Protein AF-A0A6N9V9T7-F1 (afdb_monomer_lite)

Radius of gyration: 12.34 Å; chains: 1; bounding box: 42×23×31 Å

InterPro domains:
  IPR002904 Lysine-tRNA ligase [PF01921] (12-74)
  IPR002904 Lysine-tRNA ligase [PTHR37940] (10-74)

pLDDT: mean 81.81, std 18.44, range [38.06, 98.12]

Organism: Streptomyces microflavus (NCBI:txid1919)

Foldseek 3Di:
DDDPPQCQAADDDAGGDQKQAQDPVPRHSQKHWHDADPVQCWTWIAHPVGDIDIDNPVPDPRIDGRPVDPDPPD

Structure (mmCIF, N/CA/C/O backbone):
data_AF-A0A6N9V9T7-F1
#
_entry.id   AF-A0A6N9V9T7-F1
#
loop_
_atom_site.group_PDB
_atom_site.id
_atom_site.type_symbol
_atom_site.label_atom_id
_atom_site.label_alt_id
_atom_site.label_comp_id
_atom_site.label_asym_id
_atom_site.label_entity_id
_atom_site.label_seq_id
_atom_site.pdbx_PDB_ins_code
_atom_site.Cartn_x
_atom_site.Cartn_y
_atom_site.Cartn_z
_atom_site.occupancy
_atom_site.B_iso_or_equiv
_atom_site.auth_seq_id
_atom_site.auth_comp_id
_atom_site.auth_asym_id
_atom_site.auth_atom_id
_atom_site.pdbx_PDB_model_num
ATOM 1 N N . SER A 1 1 ? 28.682 -2.451 -4.262 1.00 42.81 1 SER A N 1
ATOM 2 C CA . SER A 1 1 ? 28.029 -1.220 -3.782 1.00 42.81 1 SER A CA 1
ATOM 3 C C . SER A 1 1 ? 26.650 -1.135 -4.403 1.00 42.81 1 SER A C 1
ATOM 5 O O . SER A 1 1 ? 26.540 -0.714 -5.543 1.00 42.81 1 SER A O 1
ATOM 7 N N . GLY A 1 2 ? 25.626 -1.659 -3.730 1.00 38.06 2 GLY A N 1
ATOM 8 C CA . GLY A 1 2 ? 24.239 -1.576 -4.189 1.00 38.06 2 GLY A CA 1
ATOM 9 C C . GLY A 1 2 ? 23.490 -0.674 -3.228 1.00 38.06 2 GLY A C 1
ATOM 10 O O . GLY A 1 2 ? 23.204 -1.098 -2.114 1.00 38.06 2 GLY A O 1
ATOM 11 N N . ALA A 1 3 ? 23.258 0.576 -3.617 1.00 38.16 3 ALA A N 1
ATOM 12 C CA . ALA A 1 3 ? 22.365 1.446 -2.874 1.00 38.16 3 ALA A CA 1
ATOM 13 C C . ALA A 1 3 ? 20.944 0.926 -3.113 1.00 38.16 3 ALA A C 1
ATOM 15 O O . ALA A 1 3 ? 20.423 1.042 -4.222 1.00 38.16 3 ALA A O 1
ATOM 16 N N . ALA A 1 4 ? 20.346 0.295 -2.102 1.00 45.28 4 ALA A N 1
ATOM 17 C CA . ALA A 1 4 ? 18.898 0.212 -2.050 1.00 45.28 4 ALA A CA 1
ATOM 18 C C . ALA A 1 4 ? 18.413 1.664 -2.0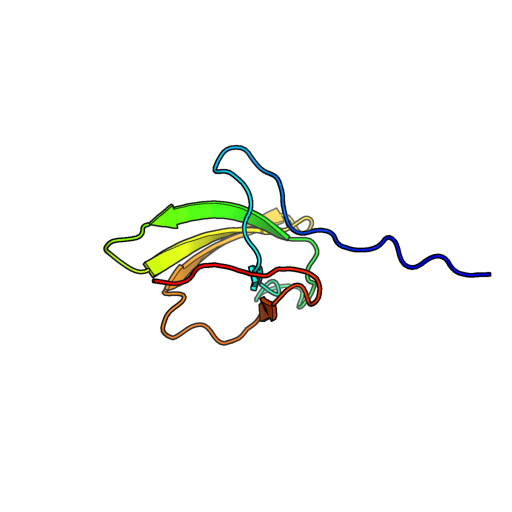03 1.00 45.28 4 ALA A C 1
ATOM 20 O O . ALA A 1 4 ? 18.815 2.408 -1.112 1.00 45.28 4 ALA A O 1
ATOM 21 N N . ALA A 1 5 ? 17.661 2.095 -3.015 1.00 49.16 5 ALA A N 1
ATOM 22 C CA . ALA A 1 5 ? 16.970 3.371 -2.954 1.00 49.16 5 ALA A CA 1
ATOM 23 C C . ALA A 1 5 ? 16.082 3.314 -1.708 1.00 49.16 5 ALA A C 1
ATOM 25 O O . ALA A 1 5 ? 15.200 2.459 -1.620 1.00 49.16 5 ALA A O 1
ATOM 26 N N . GLU A 1 6 ? 16.426 4.115 -0.702 1.00 50.62 6 GLU A N 1
ATOM 27 C CA . GLU A 1 6 ? 15.727 4.100 0.572 1.00 50.62 6 GLU A CA 1
ATOM 28 C C . GLU A 1 6 ? 14.309 4.607 0.316 1.00 50.62 6 GLU A C 1
ATOM 30 O O . GLU A 1 6 ? 14.086 5.682 -0.234 1.00 50.62 6 GLU A O 1
ATOM 35 N N . ASP A 1 7 ? 13.353 3.728 0.582 1.00 59.12 7 ASP A N 1
ATOM 36 C CA . ASP A 1 7 ? 11.956 3.920 0.253 1.00 59.12 7 ASP A CA 1
ATOM 37 C C . ASP A 1 7 ? 11.309 4.790 1.333 1.00 59.12 7 ASP A C 1
ATOM 39 O O . ASP A 1 7 ? 10.721 4.287 2.285 1.00 59.12 7 ASP A O 1
ATOM 43 N N . ASP A 1 8 ? 11.477 6.107 1.219 1.00 57.47 8 ASP A N 1
ATOM 44 C CA . ASP A 1 8 ? 11.068 7.089 2.231 1.00 57.47 8 ASP A CA 1
ATOM 45 C C . ASP A 1 8 ? 9.544 7.277 2.357 1.00 57.47 8 ASP A C 1
ATOM 47 O O . ASP A 1 8 ? 9.123 8.188 3.051 1.00 57.47 8 ASP A O 1
ATOM 51 N N . GLY A 1 9 ? 8.711 6.409 1.768 1.00 59.41 9 GLY A N 1
ATOM 52 C CA . GLY A 1 9 ? 7.240 6.457 1.782 1.00 59.41 9 GLY A CA 1
ATOM 53 C C . GLY A 1 9 ? 6.634 7.119 0.538 1.00 59.41 9 GLY A C 1
ATOM 54 O O . GLY A 1 9 ? 7.240 7.974 -0.109 1.00 59.41 9 GLY A O 1
ATOM 55 N N . SER A 1 10 ? 5.444 6.664 0.133 1.00 60.91 10 SER A N 1
ATOM 56 C CA . SER A 1 10 ? 4.815 7.119 -1.114 1.00 60.91 10 SER A CA 1
ATOM 57 C C . SER A 1 10 ? 4.282 8.542 -0.951 1.00 60.91 10 SER A C 1
ATOM 59 O O . SER A 1 10 ? 3.321 8.769 -0.226 1.00 60.91 10 SER A O 1
ATOM 61 N N . THR A 1 11 ? 4.905 9.495 -1.644 1.00 54.97 11 THR A N 1
ATOM 62 C CA . THR A 1 11 ? 4.444 10.883 -1.767 1.00 54.97 11 THR A CA 1
ATOM 63 C C . THR A 1 11 ? 3.663 11.035 -3.070 1.00 54.97 11 THR A C 1
ATOM 65 O O . THR A 1 11 ? 4.228 11.270 -4.135 1.00 54.97 11 THR A O 1
ATOM 68 N N . ALA A 1 12 ? 2.344 10.885 -3.003 1.00 57.94 12 ALA A N 1
ATOM 69 C CA . ALA A 1 12 ? 1.447 11.381 -4.045 1.00 57.94 12 ALA A CA 1
ATOM 70 C C . ALA A 1 12 ? 0.411 12.320 -3.428 1.00 57.94 12 ALA A C 1
ATOM 72 O O . ALA A 1 12 ? 0.419 12.541 -2.223 1.00 57.94 12 ALA A O 1
ATOM 73 N N . ALA A 1 13 ? -0.420 12.921 -4.281 1.00 55.81 13 ALA A N 1
ATOM 74 C CA . ALA A 1 13 ? -1.222 14.130 -4.061 1.00 55.81 13 ALA A CA 1
ATOM 75 C C . ALA A 1 13 ? -2.084 14.221 -2.772 1.00 55.81 13 ALA A C 1
ATOM 77 O O . ALA A 1 13 ? -2.652 15.281 -2.530 1.00 55.81 13 ALA A O 1
ATOM 78 N N . GLY A 1 14 ? -2.169 13.168 -1.953 1.00 57.47 14 GLY A N 1
ATOM 79 C CA . GLY A 1 14 ? -2.862 13.121 -0.660 1.00 57.47 14 GLY A CA 1
ATOM 80 C C . GLY A 1 14 ? -1.971 13.267 0.583 1.00 57.47 14 GLY A C 1
ATOM 81 O O . GLY A 1 14 ? -2.495 13.292 1.690 1.00 57.47 14 GLY A O 1
ATOM 82 N N . GLY A 1 15 ? -0.650 13.402 0.428 1.00 68.50 15 GLY A N 1
ATOM 83 C CA . GLY A 1 15 ? 0.279 13.562 1.547 1.00 68.50 15 GLY A CA 1
ATOM 84 C C . GLY A 1 15 ? 1.196 12.361 1.743 1.00 68.50 15 GLY A C 1
ATOM 85 O O . GLY A 1 15 ? 1.392 11.535 0.853 1.00 68.50 15 GLY A O 1
ATOM 86 N N . TYR A 1 16 ? 1.847 12.331 2.899 1.00 75.12 16 TYR A N 1
ATOM 87 C CA . TYR A 1 16 ? 2.741 11.248 3.274 1.00 75.12 16 TYR A CA 1
ATOM 88 C C . TYR A 1 16 ? 1.936 10.063 3.804 1.00 75.12 16 TYR A C 1
ATOM 90 O O . TYR A 1 16 ? 1.066 10.295 4.629 1.00 75.12 16 TYR A O 1
ATOM 98 N N . HIS A 1 17 ? 2.241 8.824 3.399 1.00 84.56 17 HIS A N 1
ATOM 99 C CA . HIS A 1 17 ? 1.650 7.603 3.970 1.00 84.56 17 HIS A CA 1
ATOM 100 C C . HIS A 1 17 ? 2.769 6.620 4.358 1.00 84.56 17 HIS A C 1
ATOM 102 O O . HIS A 1 17 ? 3.627 6.325 3.519 1.00 84.56 17 HIS A O 1
ATOM 108 N N . PRO A 1 18 ? 2.784 6.071 5.591 1.00 85.75 18 PRO A N 1
ATOM 109 C CA . PRO A 1 18 ? 3.891 5.262 6.101 1.00 85.75 18 PRO A CA 1
ATOM 110 C C . PRO A 1 18 ? 3.726 3.794 5.699 1.00 85.75 18 PRO A C 1
ATOM 112 O O . PRO A 1 18 ? 4.499 2.943 6.119 1.00 85.75 18 PRO A O 1
ATOM 115 N N . TYR A 1 19 ? 2.642 3.491 4.990 1.00 89.44 19 TYR A N 1
ATOM 116 C CA . TYR A 1 19 ? 2.183 2.171 4.651 1.00 89.44 19 TYR A CA 1
ATOM 117 C C . TYR A 1 19 ? 2.299 2.024 3.145 1.00 89.44 19 TYR A C 1
ATOM 119 O O . TYR A 1 19 ? 1.788 2.843 2.376 1.00 89.44 19 TYR A O 1
ATOM 127 N N . LYS A 1 20 ? 2.993 0.970 2.734 1.00 92.00 20 LYS A N 1
ATOM 128 C CA . LYS A 1 20 ? 3.138 0.574 1.342 1.00 92.00 20 LYS A CA 1
ATOM 129 C C . LYS A 1 20 ? 2.381 -0.728 1.117 1.00 92.00 20 LYS A C 1
ATOM 131 O O . LYS A 1 20 ? 2.850 -1.760 1.606 1.00 92.00 20 LYS A O 1
ATOM 136 N N . PRO A 1 21 ? 1.246 -0.705 0.398 1.00 95.19 21 PRO A N 1
ATOM 137 C CA . PRO A 1 21 ? 0.580 -1.935 0.006 1.00 95.19 21 PRO A CA 1
ATOM 138 C C . PRO A 1 21 ? 1.470 -2.718 -0.964 1.00 95.19 21 PRO A C 1
ATOM 140 O O . PRO A 1 21 ? 2.162 -2.152 -1.810 1.00 95.19 21 PRO A O 1
ATOM 143 N N . TYR A 1 22 ? 1.449 -4.038 -0.859 1.00 96.56 22 TYR A N 1
ATOM 144 C CA . TYR A 1 22 ? 1.903 -4.892 -1.943 1.00 96.56 22 TYR A CA 1
ATOM 145 C C . TYR A 1 22 ? 0.757 -5.044 -2.939 1.00 96.56 22 TYR A C 1
ATOM 147 O O . TYR A 1 22 ? -0.403 -5.185 -2.565 1.00 96.56 22 TYR A O 1
ATOM 155 N N . CYS A 1 23 ? 1.071 -4.994 -4.230 1.00 97.50 23 CYS A N 1
ATOM 156 C CA . CYS A 1 23 ? 0.052 -5.146 -5.252 1.00 97.50 23 CYS A CA 1
ATOM 157 C C . CYS A 1 23 ? -0.504 -6.574 -5.261 1.00 97.50 23 CYS A C 1
ATOM 159 O O . CYS A 1 23 ? 0.252 -7.503 -5.537 1.00 97.50 23 CYS A O 1
ATOM 161 N N . THR A 1 24 ? -1.813 -6.750 -5.088 1.00 97.69 24 THR A N 1
ATOM 162 C CA . THR A 1 24 ? -2.471 -8.075 -5.086 1.00 97.69 24 THR A CA 1
ATOM 163 C C . THR A 1 24 ? -2.329 -8.837 -6.410 1.00 97.69 24 THR A C 1
ATOM 165 O O . THR A 1 24 ? -2.421 -10.063 -6.445 1.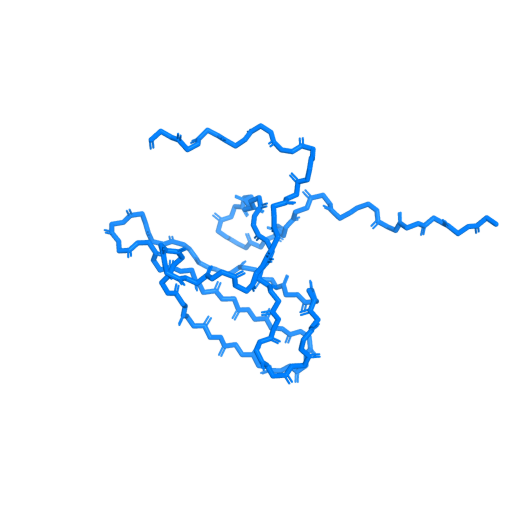00 97.69 24 THR A O 1
ATOM 168 N N . VAL A 1 25 ? -2.038 -8.132 -7.510 1.00 98.12 25 VAL A N 1
ATOM 169 C CA . VAL A 1 25 ? -1.821 -8.728 -8.837 1.00 98.12 25 VAL A CA 1
ATOM 170 C C . VAL A 1 25 ? -0.371 -9.165 -9.048 1.00 98.12 25 VAL A C 1
ATOM 172 O O . VAL A 1 25 ? -0.113 -10.289 -9.474 1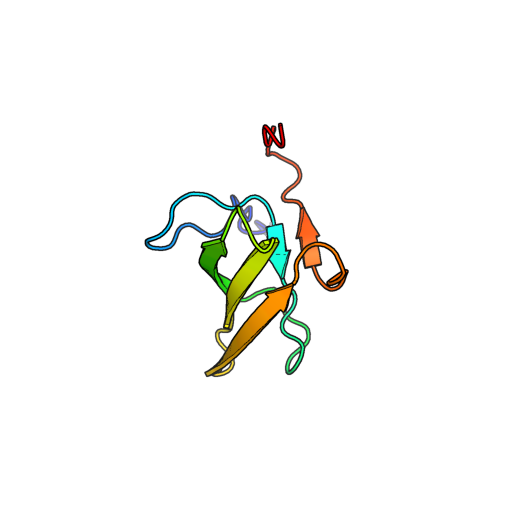.00 98.12 25 VAL A O 1
ATOM 175 N N . CYS A 1 26 ? 0.597 -8.277 -8.803 1.00 97.81 26 CYS A N 1
ATOM 176 C CA . CYS A 1 26 ? 2.001 -8.537 -9.151 1.00 97.81 26 CYS A CA 1
ATOM 177 C C . CYS A 1 26 ? 2.917 -8.811 -7.951 1.00 97.81 26 CYS A C 1
ATOM 179 O O . CYS A 1 26 ? 4.088 -9.124 -8.157 1.00 97.81 26 CYS A O 1
ATOM 181 N N . ASN A 1 27 ? 2.389 -8.722 -6.727 1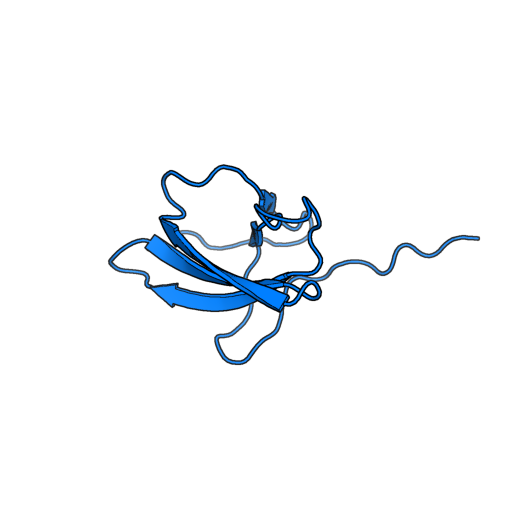.00 97.12 27 ASN A N 1
ATOM 182 C CA . ASN A 1 27 ? 3.074 -8.931 -5.447 1.00 97.12 27 ASN A CA 1
ATOM 183 C C . ASN A 1 27 ? 4.303 -8.027 -5.241 1.00 97.12 27 ASN A C 1
ATOM 185 O O . ASN A 1 27 ? 5.274 -8.411 -4.591 1.00 97.12 27 ASN A O 1
ATOM 189 N N . LYS A 1 28 ? 4.286 -6.821 -5.824 1.00 95.81 28 LYS A N 1
ATOM 190 C CA . LYS A 1 28 ? 5.351 -5.813 -5.690 1.00 95.81 28 LYS A CA 1
ATOM 191 C C . LYS A 1 28 ? 4.843 -4.586 -4.949 1.00 95.81 28 LYS A C 1
ATOM 193 O O . LYS A 1 28 ? 3.688 -4.208 -5.106 1.00 95.81 28 LYS A O 1
ATOM 198 N N . ASP A 1 29 ? 5.739 -3.916 -4.241 1.00 93.44 29 ASP A N 1
ATOM 199 C CA . ASP A 1 29 ? 5.535 -2.637 -3.542 1.00 93.44 29 ASP A CA 1
ATOM 200 C C . ASP A 1 29 ? 5.799 -1.417 -4.437 1.00 93.44 29 ASP A C 1
ATOM 202 O O . ASP A 1 29 ? 6.031 -0.305 -3.960 1.00 93.44 29 ASP A O 1
ATOM 206 N N . LEU A 1 30 ? 5.740 -1.604 -5.760 1.00 94.19 30 LEU A N 1
ATOM 207 C CA . LEU A 1 30 ? 5.809 -0.524 -6.747 1.00 94.19 30 LEU A CA 1
ATOM 208 C C . LEU A 1 30 ? 4.464 0.211 -6.822 1.00 94.19 30 LEU A C 1
ATOM 210 O O . LEU A 1 30 ? 3.868 0.335 -7.895 1.00 94.19 30 LEU A O 1
ATOM 214 N N . THR A 1 31 ? 3.964 0.617 -5.657 1.00 93.88 31 THR A N 1
ATOM 215 C CA . THR A 1 31 ? 2.642 1.196 -5.448 1.00 93.88 31 THR A CA 1
ATOM 216 C C . THR A 1 31 ? 2.723 2.642 -4.986 1.00 93.88 31 THR A C 1
ATOM 218 O O . THR A 1 31 ? 3.559 3.015 -4.158 1.00 93.88 31 THR A O 1
ATOM 221 N N . THR A 1 32 ? 1.767 3.434 -5.437 1.00 92.62 32 THR A N 1
ATOM 222 C CA . THR A 1 32 ? 1.548 4.812 -5.030 1.00 92.62 32 THR A CA 1
ATOM 223 C C . THR A 1 32 ? 0.172 4.903 -4.386 1.00 92.62 32 THR A C 1
ATOM 225 O O . THR A 1 32 ? -0.831 4.670 -5.057 1.00 92.62 32 THR A O 1
ATOM 228 N N . VAL A 1 33 ? 0.130 5.226 -3.091 1.00 92.94 33 VAL A N 1
ATOM 229 C CA . VAL A 1 33 ? -1.119 5.538 -2.381 1.00 92.94 33 VAL A CA 1
ATOM 230 C C . VAL A 1 33 ? -1.661 6.854 -2.928 1.00 92.94 3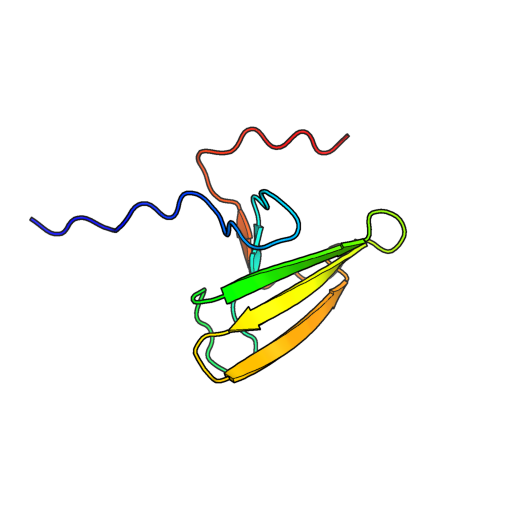3 VAL A C 1
ATOM 232 O O . VAL A 1 33 ? -0.914 7.822 -3.042 1.00 92.94 33 VAL A O 1
ATOM 235 N N . THR A 1 34 ? -2.933 6.881 -3.308 1.00 93.00 34 THR A N 1
ATOM 236 C CA . THR A 1 34 ? -3.579 8.044 -3.932 1.00 93.00 34 THR A CA 1
ATOM 237 C C . THR A 1 34 ? -4.661 8.666 -3.060 1.00 93.00 34 THR A C 1
ATOM 239 O O . THR A 1 34 ? -4.980 9.833 -3.269 1.00 93.00 34 THR A O 1
ATOM 242 N N . ALA A 1 35 ? -5.221 7.915 -2.109 1.00 91.56 35 ALA A N 1
ATOM 243 C CA . ALA A 1 35 ? -6.190 8.419 -1.140 1.00 91.56 35 ALA A CA 1
ATOM 244 C C . ALA A 1 35 ? -6.194 7.559 0.130 1.00 91.56 35 ALA A C 1
ATOM 246 O O . ALA A 1 35 ? -5.927 6.356 0.067 1.00 91.56 35 ALA A O 1
ATOM 247 N N . TYR A 1 36 ? -6.539 8.188 1.249 1.00 90.19 36 TYR A N 1
ATOM 248 C CA . TYR A 1 36 ? -6.886 7.530 2.500 1.00 90.19 36 TYR A CA 1
ATOM 249 C C . TYR A 1 36 ? -8.101 8.239 3.102 1.00 90.19 36 TYR A C 1
ATOM 251 O O . TYR A 1 36 ? -8.147 9.470 3.086 1.00 90.19 36 TYR A O 1
ATOM 259 N N . ASP A 1 37 ? -9.068 7.467 3.583 1.00 91.38 37 ASP A N 1
ATOM 260 C CA . ASP A 1 37 ? -10.274 7.951 4.251 1.00 91.38 37 ASP A CA 1
ATOM 261 C C . ASP A 1 37 ? -10.214 7.578 5.741 1.00 91.38 37 ASP A C 1
ATOM 263 O O . ASP A 1 37 ? -10.184 6.400 6.102 1.00 91.38 37 ASP A O 1
ATOM 267 N N . ASP A 1 38 ? -10.160 8.588 6.613 1.00 88.12 38 ASP A N 1
ATOM 268 C CA . ASP A 1 38 ? -10.025 8.398 8.063 1.00 88.12 38 ASP A CA 1
ATOM 269 C C . ASP A 1 38 ? -11.293 7.819 8.723 1.00 88.12 38 ASP A C 1
ATOM 271 O O . ASP A 1 38 ? -11.203 7.228 9.799 1.00 88.12 38 ASP A O 1
ATOM 275 N N . GLU A 1 39 ? -12.475 7.981 8.113 1.00 92.44 39 GLU A N 1
ATOM 276 C CA . GLU A 1 39 ? -13.751 7.514 8.678 1.00 92.44 39 GLU A CA 1
ATOM 277 C C . GLU A 1 39 ? -13.963 6.018 8.426 1.00 92.44 39 GLU A C 1
ATOM 279 O O . GLU A 1 39 ? -14.460 5.293 9.289 1.00 92.44 39 GLU A O 1
ATOM 284 N N . THR A 1 40 ? -13.581 5.556 7.239 1.00 93.81 40 THR A N 1
ATOM 285 C CA . THR A 1 40 ? -13.796 4.179 6.768 1.00 93.81 40 THR A CA 1
ATOM 286 C C . THR A 1 40 ? -12.540 3.319 6.826 1.00 93.81 40 THR A C 1
ATOM 288 O O . THR A 1 40 ? -12.630 2.098 6.726 1.00 93.81 40 THR A O 1
ATOM 291 N N . THR A 1 41 ? -11.365 3.926 7.016 1.00 92.88 41 THR A N 1
ATOM 292 C CA . THR A 1 41 ? -10.041 3.290 6.897 1.00 92.88 41 THR A CA 1
ATOM 293 C C . THR A 1 41 ? -9.732 2.753 5.497 1.00 92.88 41 THR A C 1
ATOM 295 O O . THR A 1 41 ? -8.843 1.915 5.330 1.00 92.88 41 THR A O 1
ATOM 298 N N . GLU A 1 42 ? -10.433 3.230 4.468 1.00 95.50 42 GLU A N 1
ATOM 299 C CA . GLU A 1 42 ? -10.161 2.845 3.087 1.00 95.50 42 GLU A CA 1
ATOM 300 C C . GLU A 1 42 ? -8.877 3.506 2.569 1.00 95.50 42 GLU A C 1
ATOM 302 O O . GLU A 1 42 ? -8.695 4.722 2.623 1.00 95.50 42 GLU A O 1
ATOM 307 N N . LEU A 1 43 ? -7.979 2.692 2.016 1.00 94.25 43 LEU A N 1
ATOM 308 C CA . LEU A 1 43 ? -6.753 3.113 1.353 1.00 94.25 43 LEU A CA 1
ATOM 309 C C . LEU A 1 43 ? -6.845 2.773 -0.133 1.00 94.25 43 LEU A C 1
ATOM 311 O O . LEU A 1 43 ? -7.015 1.617 -0.511 1.00 94.25 43 LEU A O 1
ATOM 315 N N . THR A 1 44 ? -6.691 3.779 -0.991 1.00 96.31 44 THR A N 1
ATOM 316 C CA . THR A 1 44 ? -6.638 3.588 -2.446 1.00 96.31 44 THR A CA 1
ATOM 317 C C . THR A 1 44 ? -5.207 3.705 -2.934 1.00 96.31 44 THR A C 1
ATOM 319 O O . THR A 1 44 ? -4.502 4.656 -2.582 1.00 96.31 44 THR A O 1
ATOM 322 N N . TYR A 1 45 ? -4.776 2.772 -3.781 1.00 95.75 45 TYR A N 1
ATOM 323 C CA . TYR A 1 45 ? -3.453 2.816 -4.390 1.00 95.75 45 TYR A CA 1
ATOM 324 C C . TYR A 1 45 ? -3.468 2.427 -5.872 1.00 95.75 45 TYR A C 1
ATOM 326 O O . TYR A 1 45 ? -4.377 1.772 -6.376 1.00 95.75 45 TYR A O 1
ATOM 334 N N . THR A 1 46 ? -2.405 2.816 -6.573 1.00 96.94 46 THR A N 1
ATOM 335 C CA . THR A 1 46 ? -2.094 2.382 -7.942 1.00 96.94 46 THR A CA 1
ATOM 336 C C . THR A 1 46 ? -0.733 1.706 -7.982 1.00 96.94 46 THR A C 1
ATOM 338 O O . THR A 1 46 ? 0.153 2.043 -7.203 1.00 96.94 46 THR A O 1
ATOM 341 N N . CYS A 1 47 ? -0.544 0.739 -8.871 1.00 96.94 47 CYS A N 1
ATOM 342 C CA . CYS A 1 47 ? 0.695 -0.001 -9.059 1.00 96.94 47 CYS A CA 1
ATOM 343 C C . CYS A 1 47 ? 1.279 0.264 -10.447 1.00 96.94 47 CYS A C 1
ATOM 345 O O . CYS A 1 47 ? 0.553 0.360 -11.436 1.00 96.94 47 CYS A O 1
ATOM 347 N N . ALA A 1 48 ? 2.608 0.254 -10.552 1.00 96.94 48 ALA A N 1
ATOM 348 C CA . ALA A 1 48 ? 3.322 0.343 -11.825 1.00 96.94 48 ALA A CA 1
ATOM 349 C C . ALA A 1 48 ? 2.956 -0.765 -12.839 1.00 96.94 48 ALA A C 1
ATOM 351 O O . ALA A 1 48 ? 3.217 -0.610 -14.029 1.00 96.94 48 ALA A O 1
ATOM 352 N N . CYS A 1 49 ? 2.344 -1.876 -12.403 1.00 97.19 49 CYS A N 1
ATOM 353 C CA . CYS A 1 49 ? 1.823 -2.906 -13.311 1.00 97.19 49 CYS A CA 1
ATOM 354 C C . CYS A 1 49 ? 0.497 -2.525 -14.004 1.00 97.19 49 CYS A C 1
ATOM 356 O O . CYS A 1 49 ? 0.019 -3.284 -14.843 1.00 97.19 49 CYS A O 1
ATOM 358 N N . GLY A 1 50 ? -0.092 -1.372 -13.662 1.00 97.44 50 GLY A N 1
ATOM 359 C CA . GLY A 1 50 ? -1.363 -0.876 -14.198 1.00 97.44 50 GLY A CA 1
ATOM 360 C C . GLY A 1 50 ? -2.588 -1.204 -13.339 1.00 97.44 50 GLY A C 1
ATOM 361 O O . GLY A 1 50 ? -3.678 -0.730 -13.642 1.00 97.44 50 GLY A O 1
ATOM 362 N N . HIS A 1 51 ? -2.428 -1.988 -12.271 1.00 98.06 51 HIS A N 1
ATOM 363 C CA . HIS A 1 51 ? -3.506 -2.267 -11.323 1.00 98.06 51 HIS A CA 1
ATOM 364 C C . HIS A 1 51 ? -3.707 -1.106 -10.342 1.00 98.06 51 HIS A C 1
ATOM 366 O O . HIS A 1 51 ? -2.738 -0.474 -9.929 1.00 98.06 51 HIS A O 1
ATOM 372 N N . GLY A 1 52 ? -4.945 -0.863 -9.930 1.00 97.25 52 GLY A N 1
ATOM 373 C CA . GLY A 1 52 ? -5.271 -0.000 -8.803 1.00 97.25 52 GLY A CA 1
ATOM 374 C C . GLY A 1 52 ? -6.494 -0.545 -8.086 1.00 97.25 52 GLY A C 1
ATOM 375 O O . GLY A 1 52 ? -7.382 -1.110 -8.728 1.00 97.25 52 GLY A O 1
ATOM 376 N N . GLU A 1 53 ? -6.515 -0.397 -6.770 1.00 97.69 53 GLU A N 1
ATOM 377 C CA . GLU A 1 53 ? -7.602 -0.876 -5.924 1.00 97.69 53 GLU A CA 1
ATOM 378 C C . GLU A 1 53 ? -7.751 -0.013 -4.672 1.00 97.69 53 GLU A C 1
ATOM 380 O O . GLU A 1 53 ? -6.843 0.730 -4.284 1.00 97.69 53 GLU A O 1
ATOM 385 N N . THR A 1 54 ? -8.923 -0.138 -4.061 1.00 97.62 54 THR A N 1
ATOM 386 C CA . THR A 1 54 ? -9.262 0.425 -2.759 1.00 97.62 54 THR A CA 1
ATO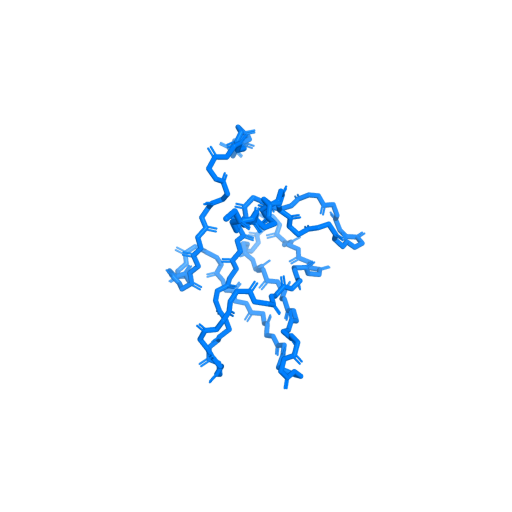M 387 C C . THR A 1 54 ? -9.456 -0.737 -1.799 1.00 97.62 54 THR A C 1
ATOM 389 O O . THR A 1 54 ? -10.186 -1.678 -2.111 1.00 97.62 54 THR A O 1
ATOM 392 N N . VAL A 1 55 ? -8.769 -0.686 -0.662 1.00 96.50 55 VAL A N 1
ATOM 393 C CA . VAL A 1 55 ? -8.773 -1.737 0.361 1.00 96.50 55 VAL A CA 1
ATOM 394 C C . VAL A 1 55 ? -9.083 -1.132 1.721 1.00 96.50 55 VAL A C 1
ATOM 396 O O . VAL A 1 55 ? -8.645 -0.024 2.020 1.00 96.50 55 VAL A O 1
ATOM 399 N N . GLU A 1 56 ? -9.801 -1.863 2.566 1.00 95.50 56 GLU A N 1
ATOM 400 C CA . GLU A 1 56 ? -9.999 -1.466 3.958 1.00 95.50 56 GLU A CA 1
ATOM 401 C C . GLU A 1 56 ? -8.736 -1.803 4.761 1.00 95.50 56 GLU A C 1
ATOM 403 O O . GLU A 1 56 ? -8.413 -2.970 4.993 1.00 95.50 56 GLU A O 1
ATOM 408 N N . LEU A 1 57 ? -7.991 -0.781 5.182 1.00 92.06 57 LEU A N 1
ATOM 409 C CA . LEU A 1 57 ? -6.679 -0.953 5.808 1.00 92.06 57 LEU A CA 1
ATOM 410 C C . LEU A 1 57 ? -6.760 -1.681 7.158 1.00 92.06 57 LEU A C 1
ATOM 412 O O . LEU A 1 57 ? -5.788 -2.306 7.574 1.00 92.06 57 LEU A O 1
ATOM 416 N N . SER A 1 58 ? -7.919 -1.636 7.825 1.00 90.12 58 SER A N 1
ATOM 417 C CA . SER A 1 58 ? -8.146 -2.326 9.100 1.00 90.12 58 SER A CA 1
ATOM 418 C C . SER A 1 58 ? -8.066 -3.857 8.984 1.00 90.12 58 SER A C 1
ATOM 420 O O . SER A 1 58 ? -7.702 -4.538 9.945 1.00 90.12 58 SER A O 1
ATOM 422 N N . THR A 1 59 ? -8.357 -4.395 7.796 1.00 93.56 59 THR A N 1
ATOM 423 C CA . THR A 1 59 ? -8.372 -5.836 7.508 1.00 93.56 59 THR A CA 1
ATOM 424 C C . THR A 1 59 ? -7.355 -6.252 6.447 1.00 93.56 59 THR A C 1
ATOM 426 O O . THR A 1 59 ? -7.061 -7.440 6.313 1.00 93.56 59 THR A O 1
ATOM 429 N N . PHE A 1 60 ? -6.783 -5.298 5.713 1.00 94.88 60 PHE A N 1
ATOM 430 C CA . PHE A 1 60 ? -5.802 -5.555 4.668 1.00 94.88 60 PHE A CA 1
ATOM 431 C C . PHE A 1 60 ? -4.371 -5.654 5.223 1.00 94.88 60 PHE A C 1
ATOM 433 O O . PHE A 1 60 ? -3.702 -4.659 5.506 1.00 94.88 60 PHE A O 1
ATOM 440 N N . ASP A 1 61 ? -3.866 -6.883 5.327 1.00 93.50 61 ASP A N 1
ATOM 441 C CA . ASP A 1 61 ? -2.538 -7.204 5.869 1.00 93.50 61 ASP A CA 1
ATOM 442 C C . ASP A 1 61 ? -1.438 -7.353 4.798 1.00 93.50 61 ASP A C 1
ATOM 444 O O . ASP A 1 61 ? -0.284 -7.662 5.107 1.00 93.50 61 ASP A O 1
ATOM 448 N N . HIS A 1 62 ? -1.757 -7.077 3.532 1.00 96.00 62 HIS A N 1
ATOM 449 C CA . HIS A 1 62 ? -0.844 -7.261 2.408 1.00 96.00 62 HIS A CA 1
ATOM 450 C C . HIS A 1 62 ? -0.026 -5.992 2.113 1.00 96.00 62 HIS A C 1
ATOM 452 O O . HIS A 1 62 ? -0.108 -5.393 1.042 1.00 96.00 62 HIS A O 1
ATOM 458 N N . GLY A 1 63 ? 0.808 -5.580 3.069 1.00 93.81 63 GLY A N 1
ATOM 459 C CA . GLY A 1 63 ? 1.680 -4.411 2.930 1.00 93.81 63 GLY A CA 1
ATOM 460 C C . GLY A 1 63 ? 2.759 -4.325 4.003 1.00 93.81 63 GLY A C 1
ATOM 461 O O . GLY A 1 63 ? 2.959 -5.249 4.792 1.00 93.81 63 GLY A O 1
ATOM 462 N N . LYS A 1 64 ? 3.498 -3.214 4.021 1.00 91.06 64 LYS A N 1
ATOM 463 C CA . LYS A 1 64 ? 4.549 -2.949 5.015 1.00 91.06 64 LYS A CA 1
ATOM 464 C C . LYS A 1 64 ? 4.508 -1.517 5.529 1.00 91.06 64 LYS A C 1
ATOM 466 O O . LYS A 1 64 ? 4.159 -0.597 4.793 1.00 91.06 64 LYS A O 1
ATOM 471 N N . LEU A 1 65 ? 4.958 -1.339 6.769 1.00 88.38 65 LEU A N 1
ATOM 472 C CA . LEU A 1 65 ? 5.280 -0.026 7.316 1.00 88.38 65 LEU A CA 1
ATOM 473 C C . LEU A 1 65 ? 6.712 0.375 6.948 1.00 88.38 65 LEU A C 1
ATOM 475 O O . LEU A 1 65 ? 7.634 -0.446 6.963 1.00 88.38 65 LEU A O 1
ATOM 479 N N . VAL A 1 66 ? 6.901 1.650 6.632 1.00 85.88 66 VAL A N 1
ATOM 480 C CA . VAL A 1 66 ? 8.207 2.248 6.375 1.00 85.88 66 VAL A CA 1
ATOM 481 C C . VAL A 1 66 ? 8.889 2.511 7.720 1.00 85.88 66 VAL A C 1
ATOM 483 O O . VAL A 1 66 ? 8.442 3.305 8.539 1.00 85.88 66 VAL A O 1
ATOM 486 N N . TRP A 1 67 ? 9.996 1.810 7.948 1.00 64.56 67 TRP A N 1
ATOM 487 C CA . TRP A 1 67 ? 10.685 1.655 9.236 1.00 64.56 67 TRP A CA 1
ATOM 488 C C . TRP A 1 67 ? 11.333 2.923 9.821 1.00 64.56 67 TRP A C 1
ATOM 490 O O . TRP A 1 67 ? 11.787 2.899 10.963 1.00 64.56 67 TRP A O 1
ATOM 500 N N . LYS A 1 68 ? 11.396 4.023 9.062 1.00 65.75 68 LYS A N 1
ATOM 501 C CA . LYS A 1 68 ? 11.889 5.330 9.535 1.00 65.75 68 LYS A CA 1
ATOM 502 C C . LYS A 1 68 ? 10.777 6.279 9.980 1.00 65.75 68 LYS A C 1
ATOM 504 O O . LYS A 1 68 ? 11.069 7.419 10.336 1.00 65.75 68 LYS A O 1
ATOM 509 N N . VAL A 1 69 ? 9.521 5.842 9.945 1.00 63.66 69 VAL A N 1
ATOM 510 C CA . VAL A 1 69 ? 8.390 6.728 10.206 1.00 63.66 69 VAL A CA 1
ATOM 511 C C . VAL A 1 69 ? 7.888 6.578 11.626 1.00 63.66 69 VAL A C 1
ATOM 513 O O . VAL A 1 69 ? 7.356 5.535 11.998 1.00 63.66 69 VAL A O 1
ATOM 516 N N . ASP A 1 70 ? 7.977 7.670 12.378 1.00 56.94 70 ASP A N 1
ATOM 517 C CA . ASP A 1 70 ? 7.142 7.884 13.553 1.00 56.94 70 ASP A CA 1
ATOM 518 C C . ASP A 1 70 ? 5.774 8.364 13.047 1.00 56.94 70 ASP A C 1
ATOM 520 O O . ASP A 1 70 ? 5.597 9.532 12.697 1.00 56.94 70 ASP A O 1
ATOM 524 N N . TRP A 1 71 ? 4.840 7.430 12.849 1.00 62.53 71 TRP A N 1
ATOM 525 C CA . TRP A 1 71 ? 3.509 7.761 12.347 1.00 62.53 71 TRP A CA 1
ATOM 526 C C . TRP A 1 71 ? 2.574 7.992 13.533 1.00 62.53 71 TRP A C 1
ATOM 528 O O . TRP A 1 71 ? 2.331 7.055 14.301 1.00 62.53 71 TRP A O 1
ATOM 538 N N . PRO A 1 72 ? 2.017 9.202 13.696 1.00 57.72 72 PRO A N 1
ATOM 539 C CA . PRO A 1 72 ? 1.071 9.477 14.759 1.00 57.72 72 PRO A CA 1
ATOM 540 C C . PRO A 1 72 ? -0.297 8.909 14.368 1.00 57.72 72 PRO A C 1
ATOM 542 O O . PRO A 1 72 ? -1.199 9.651 13.996 1.00 57.72 72 PRO A O 1
ATOM 545 N N . MET A 1 73 ? -0.470 7.591 14.447 1.00 53.44 73 MET A N 1
ATOM 546 C CA . MET A 1 73 ? -1.818 7.027 14.537 1.00 53.44 73 MET A CA 1
ATOM 547 C C . MET A 1 73 ? -2.322 7.321 15.952 1.00 53.44 73 MET A C 1
ATOM 549 O O . MET A 1 73 ? -1.966 6.632 16.909 1.00 53.44 73 MET A O 1
ATOM 553 N N . ARG A 1 74 ? -3.069 8.418 16.077 1.00 61.06 74 ARG A N 1
ATOM 554 C CA . ARG A 1 74 ? -3.972 8.693 17.196 1.00 61.06 74 ARG A CA 1
ATOM 555 C C . ARG A 1 74 ? -5.384 8.332 16.787 1.00 61.06 74 ARG A C 1
ATOM 557 O O . ARG A 1 74 ? -5.711 8.609 15.616 1.00 61.06 74 ARG A O 1
#

Sequence (74 aa):
SGAAAEDDGSTAAGGYHPYKPYCTVCNKDLTTVTAYDDETTELTYTCACGHGETVELSTFDHGKLVWKVDWPMR

Secondary structure (DSSP, 8-state):
---------EEETTEEESEEEPPTTT----EEEEEE-TTT-EEEEEETTS-EEEEETTT--SEEE-TT------